Protein AF-A0ABD0NU47-F1 (afdb_monomer)

Foldseek 3Di:
DFFEEEEADDDPVCPVVDFDWDQDQVQQKIKTWQDQDPDVVDPDDDRDTDIDMDHGPGYHYNPDDD

Mean predicted aligned error: 8.7 Å

Organism: Cirrhinus mrigala (NCBI:txid683832)

Nearest PDB structures (foldseek):
  6g6z-assembly1_A  TM=7.225E-01  e=1.792E-03  Homo sapiens
  5gsz-assembly1_A  TM=6.233E-01  e=2.783E-02  Mus musculus
  7z2c-assembly1_K  TM=6.034E-01  e=6.212E-02  Plasmodium falciparum
  7z2a-assembly1_K  TM=6.044E-01  e=7.593E-02  Plasmodium berghei

InterPro domains:
  IPR001752 Kinesin motor domain [PS50067] (1-66)
  IPR027640 Kinesin-like protein [PTHR21608] (1-66)

Structure (mmCIF, N/CA/C/O backbone):
data_AF-A0ABD0NU47-F1
#
_entry.id   AF-A0ABD0NU47-F1
#
loop_
_atom_site.group_PDB
_atom_site.id
_atom_site.type_symbol
_atom_site.label_atom_id
_atom_site.label_alt_id
_atom_site.label_comp_id
_atom_site.label_asym_id
_atom_site.label_entity_id
_atom_site.label_seq_id
_atom_site.pdbx_PDB_ins_code
_atom_site.Cartn_x
_atom_site.Cartn_y
_atom_site.Cartn_z
_atom_site.occupancy
_atom_site.B_iso_or_equiv
_atom_site.auth_seq_id
_atom_site.auth_comp_id
_atom_site.auth_asym_id
_atom_site.auth_atom_id
_atom_site.pdbx_PDB_model_num
ATOM 1 N N . VAL A 1 1 ? -17.862 6.848 4.060 1.00 92.62 1 VAL A N 1
ATOM 2 C CA . VAL A 1 1 ? -16.701 7.233 3.218 1.00 92.62 1 VAL A CA 1
ATOM 3 C C . VAL A 1 1 ? -15.717 6.073 3.235 1.00 92.62 1 VAL A C 1
ATOM 5 O O . VAL A 1 1 ? -15.606 5.464 4.289 1.00 92.62 1 VAL A O 1
ATOM 8 N N . LYS A 1 2 ? -15.083 5.729 2.105 1.00 96.38 2 LYS A N 1
ATOM 9 C CA . LYS A 1 2 ? -14.012 4.717 2.034 1.00 96.38 2 LYS A CA 1
ATOM 10 C C . LYS A 1 2 ? -12.723 5.379 1.556 1.00 96.38 2 LYS A C 1
ATOM 12 O O . LYS A 1 2 ? -12.777 6.192 0.636 1.00 96.38 2 LYS A O 1
ATOM 17 N N . VAL A 1 3 ? -11.599 5.027 2.165 1.00 97.69 3 VAL A N 1
ATOM 18 C CA . VAL A 1 3 ? -10.266 5.543 1.848 1.00 97.69 3 VAL A CA 1
ATOM 19 C C . VAL A 1 3 ? -9.382 4.385 1.408 1.00 97.69 3 VAL A C 1
ATOM 21 O O . VAL A 1 3 ? -9.226 3.391 2.117 1.00 97.69 3 VAL A O 1
ATOM 24 N N . MET A 1 4 ? -8.797 4.514 0.222 1.00 97.50 4 MET A N 1
ATOM 25 C CA . MET A 1 4 ? -7.988 3.473 -0.404 1.00 97.50 4 MET A CA 1
ATOM 26 C C . MET A 1 4 ? -6.605 4.027 -0.732 1.00 97.50 4 MET A C 1
ATOM 28 O O . MET A 1 4 ? -6.467 5.203 -1.070 1.00 97.50 4 MET A O 1
ATOM 32 N N . LEU A 1 5 ? -5.591 3.170 -0.654 1.00 96.31 5 LEU A N 1
ATOM 33 C CA . LEU A 1 5 ? -4.215 3.498 -1.009 1.00 96.31 5 LEU A CA 1
ATOM 34 C C . LEU A 1 5 ? -3.811 2.759 -2.287 1.00 96.31 5 LEU A C 1
ATOM 36 O O . LEU A 1 5 ? -3.962 1.543 -2.356 1.00 96.31 5 LEU A O 1
ATOM 40 N N . ARG A 1 6 ? -3.222 3.460 -3.260 1.00 95.38 6 ARG A N 1
ATOM 41 C CA . ARG A 1 6 ? -2.516 2.843 -4.392 1.00 95.38 6 ARG A CA 1
ATOM 42 C C . ARG A 1 6 ? -1.069 3.307 -4.402 1.00 95.38 6 ARG A C 1
ATOM 44 O O . ARG A 1 6 ? -0.805 4.505 -4.397 1.00 95.38 6 ARG A O 1
ATOM 51 N N . VAL A 1 7 ? -0.154 2.351 -4.421 1.00 92.00 7 VAL A N 1
ATOM 52 C CA . VAL A 1 7 ? 1.280 2.589 -4.544 1.00 92.00 7 VAL A CA 1
ATOM 53 C C . VAL A 1 7 ? 1.699 2.285 -5.975 1.00 92.00 7 VAL A C 1
ATOM 55 O O . VAL A 1 7 ? 1.500 1.174 -6.459 1.00 92.00 7 VAL A O 1
ATOM 58 N N . CYS A 1 8 ? 2.261 3.282 -6.653 1.00 89.12 8 CYS A N 1
ATOM 59 C CA . CYS A 1 8 ? 2.758 3.149 -8.020 1.00 89.12 8 CYS A CA 1
ATOM 60 C C . CYS A 1 8 ? 4.227 2.703 -8.034 1.00 89.12 8 CYS A C 1
ATOM 62 O O . CYS A 1 8 ? 4.974 2.973 -7.090 1.00 89.12 8 CYS A O 1
ATOM 64 N N . SER A 1 9 ? 4.654 2.068 -9.128 1.00 83.12 9 SER A N 1
ATOM 65 C CA . SER A 1 9 ? 6.073 1.808 -9.389 1.00 83.12 9 SER A CA 1
ATOM 66 C C . SER A 1 9 ? 6.866 3.114 -9.421 1.00 83.12 9 SER A C 1
ATOM 68 O O . SER A 1 9 ? 6.415 4.107 -9.995 1.00 83.12 9 SER A O 1
ATOM 70 N N . VAL A 1 10 ? 8.061 3.103 -8.830 1.00 74.94 10 VAL A N 1
ATOM 71 C CA . VAL A 1 10 ? 8.975 4.249 -8.879 1.00 74.94 10 VAL A CA 1
ATOM 72 C C . VAL A 1 10 ? 9.576 4.338 -10.288 1.00 74.94 10 VAL A C 1
ATOM 74 O O . VAL A 1 10 ? 10.125 3.341 -10.767 1.00 74.94 10 VAL A O 1
ATOM 77 N N . PRO A 1 11 ? 9.497 5.494 -10.974 1.00 67.50 11 PRO A N 1
ATOM 78 C CA . PRO A 1 11 ? 10.214 5.701 -12.225 1.00 67.50 11 PRO A CA 1
ATOM 79 C C . PRO A 1 11 ? 11.722 5.565 -11.994 1.00 67.50 11 PRO A C 1
ATOM 81 O O . PRO A 1 11 ? 12.255 6.109 -11.029 1.00 67.50 11 PRO A O 1
ATOM 84 N N . VAL A 1 12 ? 12.428 4.886 -12.899 1.00 63.75 12 VAL A N 1
ATOM 85 C CA . VAL A 1 12 ? 13.882 4.626 -12.799 1.00 63.75 12 VAL A CA 1
ATOM 86 C C . VAL A 1 12 ? 14.703 5.917 -12.609 1.00 63.75 12 VAL A C 1
ATOM 88 O O . VAL A 1 12 ? 15.769 5.904 -12.004 1.00 63.75 12 VAL A O 1
ATOM 91 N N . SER A 1 13 ? 14.186 7.052 -13.074 1.00 66.88 13 SER A N 1
ATOM 92 C CA . SER A 1 13 ? 14.782 8.383 -12.942 1.00 66.88 13 SER A CA 1
ATOM 93 C C . SER A 1 13 ? 14.714 9.001 -11.535 1.00 66.88 13 SER A C 1
ATOM 95 O O . SER A 1 13 ? 15.415 9.981 -11.298 1.00 66.88 13 SER A O 1
ATOM 97 N N . ASP A 1 14 ? 13.923 8.455 -10.602 1.00 62.19 14 ASP A N 1
ATOM 98 C CA . ASP A 1 14 ? 13.663 9.059 -9.277 1.00 62.19 14 ASP A CA 1
ATOM 99 C C . ASP A 1 14 ? 14.155 8.198 -8.096 1.00 62.19 14 ASP A C 1
ATOM 101 O O . ASP A 1 14 ? 13.736 8.346 -6.947 1.00 62.19 14 ASP A O 1
ATOM 105 N N . LEU A 1 15 ? 15.098 7.289 -8.366 1.00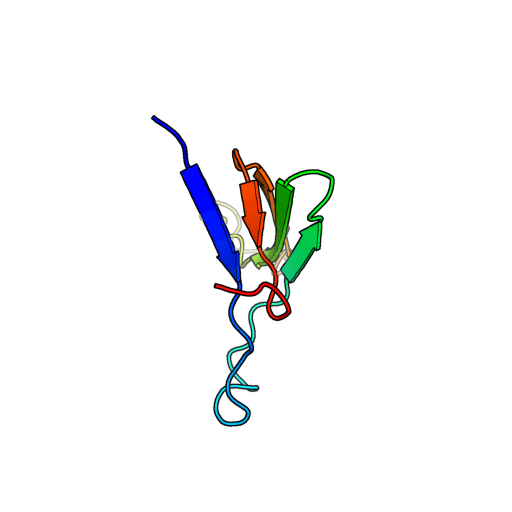 59.84 15 LEU A N 1
ATOM 106 C CA . LEU A 1 15 ? 15.656 6.378 -7.361 1.00 59.84 15 LEU A CA 1
ATOM 107 C C . LEU A 1 15 ? 16.311 7.112 -6.173 1.00 59.84 15 LEU A C 1
ATOM 109 O O . LEU A 1 15 ? 16.350 6.562 -5.071 1.00 59.84 15 LEU A O 1
ATOM 113 N N . SER A 1 16 ? 16.773 8.356 -6.360 1.00 58.69 16 SER A N 1
ATOM 114 C CA . SER A 1 16 ? 17.445 9.154 -5.320 1.00 58.69 16 SER A CA 1
ATOM 115 C C . SER A 1 16 ? 16.499 9.770 -4.280 1.00 58.69 16 SER A C 1
ATOM 117 O O . SER A 1 16 ? 16.967 10.167 -3.213 1.00 58.69 16 SER A O 1
ATOM 119 N N . ARG A 1 17 ? 15.183 9.824 -4.543 1.00 56.69 17 ARG A N 1
ATOM 120 C CA . ARG A 1 17 ? 14.164 10.373 -3.621 1.00 56.69 17 ARG A CA 1
ATOM 121 C C . ARG A 1 17 ? 13.284 9.308 -2.970 1.00 56.69 17 ARG A C 1
ATOM 123 O O . ARG A 1 17 ? 12.271 9.634 -2.351 1.00 56.69 1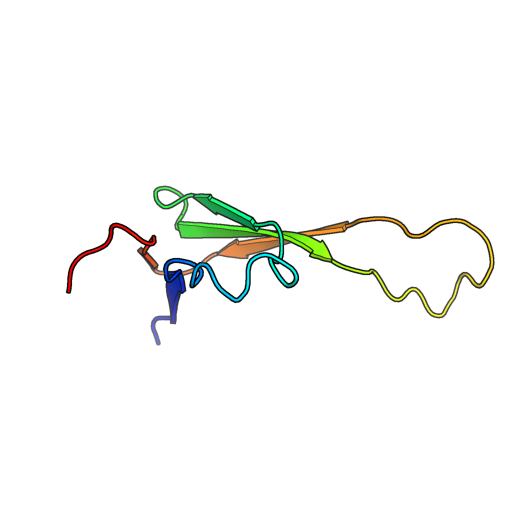7 ARG A O 1
ATOM 130 N N . SER A 1 18 ? 13.657 8.039 -3.103 1.00 61.50 18 SER A N 1
ATOM 131 C CA . SER A 1 18 ? 12.843 6.914 -2.648 1.00 61.50 18 SER A CA 1
ATOM 132 C C . SER A 1 18 ? 12.645 6.952 -1.128 1.00 61.50 18 SER A C 1
ATOM 134 O O . SER A 1 18 ? 13.552 6.635 -0.359 1.00 61.50 18 SER A O 1
ATOM 136 N N . TYR A 1 19 ? 11.440 7.309 -0.679 1.00 67.44 19 TYR A N 1
ATOM 137 C CA . TYR A 1 19 ? 11.019 7.030 0.690 1.00 67.44 19 TYR A CA 1
ATOM 138 C C . TYR A 1 19 ? 10.951 5.516 0.868 1.00 67.44 19 TYR A C 1
ATOM 140 O O . TYR A 1 19 ? 10.234 4.830 0.141 1.00 67.44 19 TYR A O 1
ATOM 148 N N . SER A 1 20 ? 11.684 4.982 1.840 1.00 83.62 20 SER A N 1
ATOM 149 C CA . SER A 1 20 ? 11.602 3.563 2.170 1.00 83.62 20 SER A CA 1
ATOM 150 C C . SER A 1 20 ? 10.241 3.272 2.799 1.00 83.62 20 SER A C 1
ATOM 152 O O . SER A 1 20 ? 9.897 3.852 3.826 1.00 83.62 20 SER A O 1
ATOM 154 N N . TYR A 1 21 ? 9.461 2.365 2.218 1.00 89.12 21 TYR A N 1
ATOM 155 C CA . TYR A 1 21 ? 8.190 1.926 2.789 1.00 89.12 21 TYR A CA 1
ATOM 156 C C . TYR A 1 21 ? 8.040 0.405 2.713 1.00 89.12 21 TYR A C 1
ATOM 158 O O . TYR A 1 21 ? 8.690 -0.269 1.917 1.00 89.12 21 TYR A O 1
ATOM 166 N N . LYS A 1 22 ? 7.164 -0.138 3.557 1.00 92.25 22 LYS A N 1
ATOM 167 C CA . LYS A 1 22 ? 6.689 -1.523 3.498 1.00 92.25 22 LYS A CA 1
ATOM 168 C C . LYS A 1 22 ? 5.185 -1.509 3.281 1.00 92.25 22 LYS A C 1
ATOM 170 O O . LYS A 1 22 ? 4.478 -0.809 4.001 1.00 92.25 22 LYS A O 1
ATOM 175 N N . LEU A 1 23 ? 4.704 -2.273 2.308 1.00 93.75 23 LEU A N 1
ATOM 176 C CA . LEU A 1 23 ? 3.282 -2.415 2.012 1.00 93.75 23 LEU A CA 1
ATOM 177 C C . LEU A 1 23 ? 2.812 -3.807 2.450 1.00 93.75 23 LEU A C 1
ATOM 179 O O . LEU A 1 23 ? 3.393 -4.806 2.036 1.00 93.75 23 LEU A O 1
ATOM 183 N N . ASP A 1 24 ? 1.762 -3.874 3.265 1.00 95.00 24 ASP A N 1
ATOM 184 C CA . ASP A 1 24 ? 1.077 -5.114 3.637 1.00 95.00 24 ASP A CA 1
ATOM 185 C C . ASP A 1 24 ? -0.345 -5.068 3.068 1.00 95.00 24 ASP A C 1
ATOM 187 O O . ASP A 1 24 ? -1.241 -4.429 3.624 1.00 95.00 24 ASP A O 1
ATOM 191 N N . LEU A 1 25 ? -0.547 -5.723 1.924 1.00 94.69 25 LEU 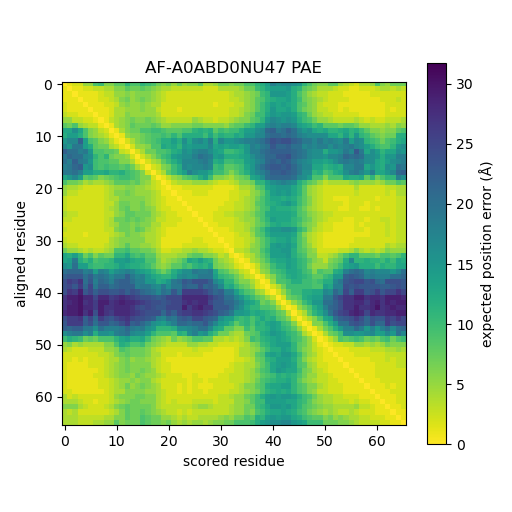A N 1
ATOM 192 C CA . LEU A 1 25 ? -1.835 -5.744 1.225 1.00 94.69 25 LEU A CA 1
ATOM 193 C C . LEU A 1 25 ? -2.906 -6.522 1.997 1.00 94.69 25 LEU A C 1
ATOM 195 O O . LEU A 1 25 ? -4.077 -6.148 1.954 1.00 94.69 25 LEU A O 1
ATOM 199 N N . GLN A 1 26 ? -2.513 -7.562 2.739 1.00 95.06 26 GLN A N 1
ATOM 200 C CA . GLN A 1 26 ? -3.449 -8.365 3.528 1.00 95.06 26 GLN A CA 1
ATOM 201 C C . GLN A 1 26 ? -4.000 -7.555 4.698 1.00 95.06 26 GLN A C 1
ATOM 203 O O . GLN A 1 26 ? -5.205 -7.544 4.945 1.00 95.06 26 GLN A O 1
ATOM 208 N N . LYS A 1 27 ? -3.120 -6.824 5.388 1.00 96.56 27 LYS A N 1
ATOM 209 C CA . LYS A 1 27 ? -3.505 -5.937 6.488 1.00 96.56 27 LYS A CA 1
ATOM 210 C C . LYS A 1 27 ? -3.984 -4.565 6.028 1.00 96.56 27 LYS A C 1
ATOM 212 O O . LYS A 1 27 ? -4.428 -3.785 6.868 1.00 96.56 27 LYS A O 1
ATOM 217 N N . LYS A 1 28 ? -3.897 -4.273 4.726 1.00 97.44 28 LYS A N 1
ATOM 218 C CA . LYS A 1 28 ? -4.242 -2.982 4.112 1.00 97.44 28 LYS A CA 1
ATOM 219 C C . LYS A 1 28 ? -3.470 -1.831 4.758 1.00 97.44 28 LYS A C 1
ATOM 221 O O . LYS A 1 28 ? -4.030 -0.783 5.079 1.00 97.44 28 LYS A O 1
ATOM 226 N N . GLN A 1 29 ? -2.182 -2.063 4.991 1.00 97.06 29 GLN A N 1
ATOM 227 C CA . GLN A 1 29 ? -1.301 -1.165 5.723 1.00 97.06 29 GLN A CA 1
ATOM 228 C C . GLN A 1 29 ? -0.105 -0.727 4.885 1.00 97.06 29 GLN A C 1
ATOM 230 O O . GLN A 1 29 ? 0.419 -1.487 4.071 1.00 97.06 29 GLN A O 1
ATOM 235 N N . ILE A 1 30 ? 0.364 0.490 5.141 1.00 95.69 30 ILE A N 1
ATOM 236 C CA . ILE A 1 30 ? 1.673 0.965 4.690 1.00 95.69 30 ILE A CA 1
ATOM 237 C C . ILE A 1 30 ? 2.466 1.463 5.890 1.00 95.69 30 ILE A C 1
ATOM 239 O O . ILE A 1 30 ? 1.965 2.244 6.698 1.00 95.69 30 ILE A O 1
ATOM 243 N N . THR A 1 31 ? 3.715 1.028 5.993 1.00 94.50 31 THR A N 1
ATOM 244 C CA . THR A 1 31 ? 4.683 1.541 6.958 1.00 94.50 31 THR A CA 1
ATOM 245 C C . THR A 1 31 ? 5.709 2.376 6.217 1.00 94.50 31 THR A C 1
ATOM 247 O O . THR A 1 31 ? 6.503 1.838 5.451 1.00 94.50 31 THR A O 1
ATOM 250 N N . VAL A 1 32 ? 5.714 3.681 6.459 1.00 90.69 32 VAL A N 1
ATOM 251 C CA . VAL A 1 32 ? 6.752 4.588 5.963 1.00 90.69 32 VAL A CA 1
ATOM 252 C C . VAL A 1 32 ? 7.915 4.552 6.948 1.00 90.69 32 VAL A C 1
ATOM 254 O O . VAL A 1 32 ? 7.725 4.771 8.145 1.00 90.69 32 VAL A O 1
ATOM 257 N N . LEU A 1 33 ? 9.103 4.225 6.454 1.00 86.88 33 LEU A N 1
ATOM 258 C CA . LEU A 1 33 ? 10.350 4.171 7.209 1.00 86.88 33 LEU A CA 1
ATOM 259 C C . LEU A 1 33 ? 11.106 5.493 7.061 1.00 86.88 33 LEU A C 1
ATOM 261 O O . LEU A 1 33 ? 10.867 6.271 6.140 1.00 86.88 33 LEU A O 1
ATOM 265 N N . ASN A 1 34 ? 12.059 5.715 7.959 1.00 79.19 34 ASN A N 1
ATOM 266 C CA . ASN A 1 34 ? 12.967 6.857 7.933 1.00 79.19 34 ASN A CA 1
ATOM 267 C C . ASN A 1 34 ? 12.279 8.218 7.891 1.00 79.19 34 ASN A C 1
ATOM 269 O O . ASN A 1 34 ? 12.786 9.162 7.289 1.00 79.19 34 ASN A O 1
ATOM 273 N N . VAL A 1 35 ? 11.141 8.330 8.573 1.00 70.94 35 VAL A N 1
ATOM 274 C CA . VAL A 1 35 ? 10.460 9.608 8.731 1.00 70.94 35 VAL A CA 1
ATOM 275 C C . VAL A 1 35 ? 11.325 10.471 9.655 1.00 70.94 35 VAL A C 1
ATOM 277 O O . VAL A 1 35 ? 11.535 10.070 10.807 1.00 70.94 35 VAL A O 1
ATOM 280 N N . PRO A 1 36 ? 11.843 11.628 9.194 1.00 65.56 36 PRO A N 1
ATOM 281 C CA . PRO A 1 36 ? 12.587 12.531 10.057 1.00 65.56 36 PRO A CA 1
ATOM 282 C C . PRO A 1 36 ? 11.646 13.014 11.155 1.00 65.56 36 PRO A C 1
ATOM 284 O O . PRO A 1 36 ? 10.672 13.720 10.893 1.00 65.56 36 PRO A O 1
ATOM 287 N N . THR A 1 37 ? 11.895 12.612 12.397 1.00 61.94 37 THR A N 1
ATOM 288 C CA . THR A 1 37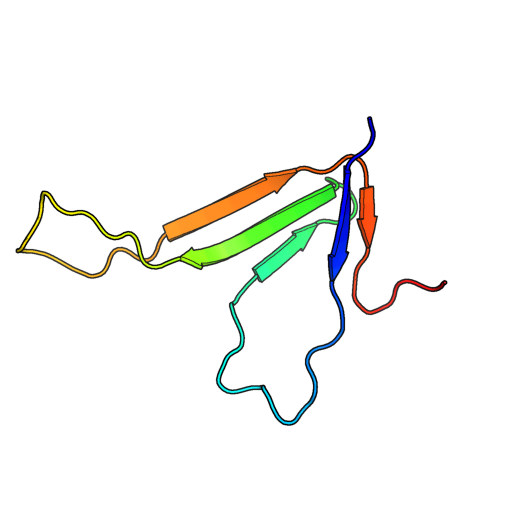 ? 11.155 13.166 13.526 1.00 61.94 37 THR A CA 1
ATOM 289 C C . THR A 1 37 ? 11.759 14.516 13.855 1.00 61.94 37 THR A C 1
ATOM 291 O O . THR A 1 37 ? 12.827 14.586 14.463 1.00 61.94 37 THR A O 1
ATOM 294 N N . PHE A 1 38 ? 11.092 15.596 13.453 1.00 57.94 38 PHE A N 1
ATOM 295 C CA . PHE A 1 38 ? 11.429 16.913 13.974 1.00 57.94 38 PHE A CA 1
ATOM 296 C C . PHE A 1 38 ? 11.001 16.952 15.442 1.00 57.94 38 PHE A C 1
ATOM 298 O O . PHE A 1 38 ? 9.809 16.996 15.742 1.00 57.94 38 PHE A O 1
ATOM 305 N N . ASN A 1 39 ? 11.967 16.861 16.355 1.00 56.28 39 ASN A N 1
ATOM 306 C CA . ASN A 1 39 ? 11.716 16.985 17.783 1.00 56.28 39 ASN A CA 1
ATOM 307 C C . ASN A 1 39 ? 12.195 18.375 18.241 1.00 56.28 39 ASN A C 1
ATOM 309 O O . ASN A 1 39 ? 13.381 18.533 18.537 1.00 56.28 39 ASN A O 1
ATOM 313 N N . PRO A 1 40 ? 11.319 19.399 18.282 1.00 57.50 40 PRO A N 1
ATOM 314 C CA . PRO A 1 40 ? 11.721 20.774 18.598 1.00 57.50 40 PRO A CA 1
ATOM 315 C C . PRO A 1 40 ? 12.308 20.939 20.009 1.00 57.50 40 PRO A C 1
ATOM 317 O O . PRO A 1 40 ? 12.934 21.953 20.296 1.00 57.50 40 PRO A O 1
ATOM 320 N N . GLN A 1 41 ? 12.137 19.946 20.889 1.00 56.34 41 GLN A N 1
ATOM 321 C CA . GLN A 1 41 ? 12.555 20.010 22.289 1.00 56.34 41 GLN A CA 1
ATOM 322 C C . GLN A 1 41 ? 13.976 19.472 22.553 1.00 56.34 41 GLN A C 1
ATOM 324 O O . GLN A 1 41 ? 14.493 19.639 23.655 1.00 56.34 41 GLN A O 1
ATOM 329 N N . ARG A 1 42 ? 14.642 18.833 21.578 1.00 51.19 42 ARG A N 1
ATOM 330 C CA . ARG A 1 42 ? 15.949 18.186 21.798 1.00 51.19 42 ARG A CA 1
ATOM 331 C C . ARG A 1 42 ? 16.977 18.635 20.758 1.00 51.19 42 ARG A C 1
ATOM 333 O O . ARG A 1 42 ? 17.243 17.946 19.783 1.00 51.19 42 ARG A O 1
ATOM 340 N N . GLN A 1 43 ? 17.596 19.792 20.994 1.00 53.88 43 GLN A N 1
ATOM 341 C CA . GLN A 1 43 ? 18.724 20.305 20.193 1.00 53.88 43 GLN A CA 1
ATOM 342 C C . GLN A 1 43 ? 20.049 19.552 20.442 1.00 53.88 43 GLN A C 1
ATOM 344 O O . GLN A 1 43 ? 21.117 19.994 20.033 1.00 53.88 43 GLN A O 1
ATOM 349 N N . THR A 1 44 ? 20.020 18.406 21.118 1.00 49.03 44 THR A N 1
ATOM 350 C CA . THR A 1 44 ? 21.204 17.586 21.384 1.00 49.03 44 THR A CA 1
ATOM 351 C C . THR A 1 44 ? 20.776 16.121 21.428 1.00 49.03 44 THR A C 1
ATOM 353 O O . THR A 1 44 ? 19.851 15.773 22.160 1.00 49.03 44 THR A O 1
ATOM 356 N N . ALA A 1 45 ? 21.472 15.282 20.656 1.00 49.06 45 ALA A N 1
ATO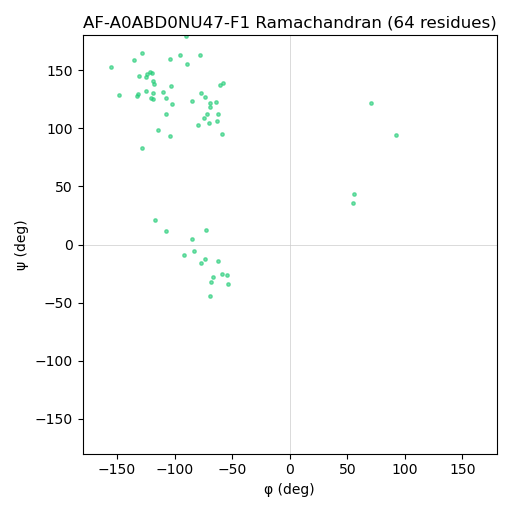M 357 C CA . ALA A 1 45 ? 21.300 13.833 20.476 1.00 49.06 45 ALA A CA 1
ATOM 358 C C . ALA A 1 45 ? 20.388 13.377 19.316 1.00 49.06 45 ALA A C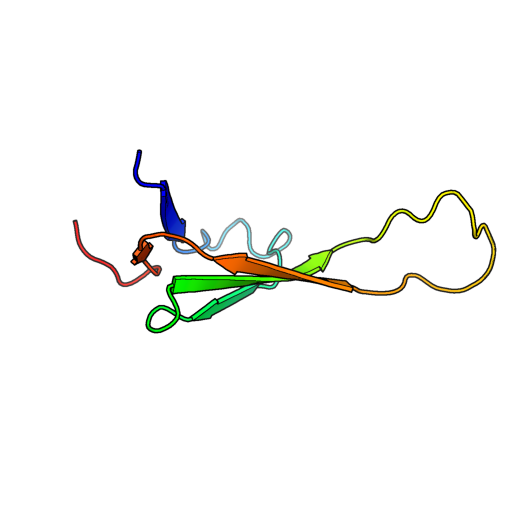 1
ATOM 360 O O . ALA A 1 45 ? 19.193 13.172 19.490 1.00 49.06 45 ALA A O 1
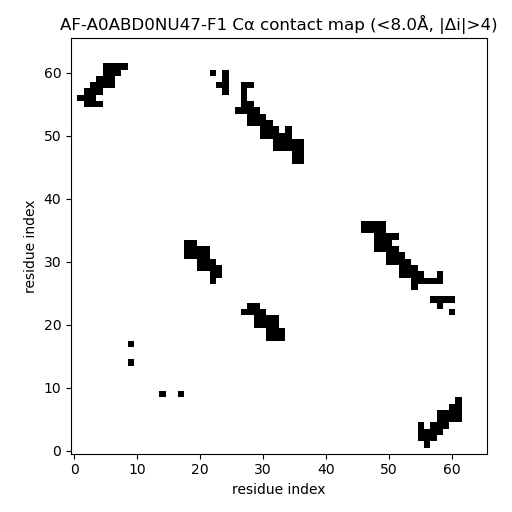ATOM 361 N N . GLY A 1 46 ? 21.041 13.110 18.175 1.00 52.88 46 GLY A N 1
ATOM 362 C CA . GLY A 1 46 ? 20.735 12.017 17.244 1.00 52.88 46 GLY A CA 1
ATOM 363 C C . GLY A 1 46 ? 19.447 12.125 16.429 1.00 52.88 46 GLY A C 1
ATOM 364 O O . GLY A 1 46 ? 18.348 12.127 16.969 1.00 52.88 46 GLY A O 1
ATOM 365 N N . THR A 1 47 ? 19.575 12.097 15.101 1.00 53.88 47 THR A N 1
ATOM 366 C CA . THR A 1 47 ? 18.452 11.857 14.187 1.00 53.88 47 THR A CA 1
ATOM 367 C C . THR A 1 47 ? 17.826 10.497 14.508 1.00 53.88 47 THR A C 1
ATOM 369 O O . THR A 1 47 ? 18.308 9.461 14.052 1.00 53.88 47 THR A O 1
ATOM 372 N N . THR A 1 48 ? 16.770 10.463 15.322 1.00 58.41 48 THR A N 1
ATOM 373 C CA . THR A 1 48 ? 16.015 9.232 15.561 1.00 58.41 48 THR A CA 1
ATOM 374 C C . THR A 1 48 ? 15.173 8.945 14.330 1.00 58.41 48 THR A C 1
ATOM 376 O O . THR A 1 48 ? 14.215 9.648 14.020 1.00 58.41 48 THR A O 1
ATOM 379 N N . VAL A 1 49 ? 15.569 7.918 13.592 1.00 65.44 49 VAL A N 1
ATOM 380 C CA . VAL A 1 49 ? 14.852 7.417 12.427 1.00 65.44 49 VAL A CA 1
ATOM 381 C C . VAL A 1 49 ? 13.585 6.719 12.929 1.00 65.44 49 VAL A C 1
ATOM 383 O O . VAL A 1 49 ? 13.673 5.696 13.604 1.00 65.44 49 VAL A O 1
ATOM 386 N N . SER A 1 50 ? 12.408 7.283 12.650 1.00 81.06 50 SER A N 1
ATOM 387 C CA . SER A 1 50 ? 11.124 6.698 13.058 1.00 81.06 50 SER A CA 1
ATOM 388 C C . SER A 1 50 ? 10.407 6.033 11.885 1.00 81.06 50 SER A C 1
ATOM 390 O O . SER A 1 50 ? 10.671 6.332 10.717 1.00 81.06 50 SER A O 1
ATOM 392 N N . SER A 1 51 ? 9.478 5.133 12.205 1.00 87.19 51 SER A N 1
ATOM 393 C CA . SER A 1 51 ? 8.552 4.544 11.242 1.00 87.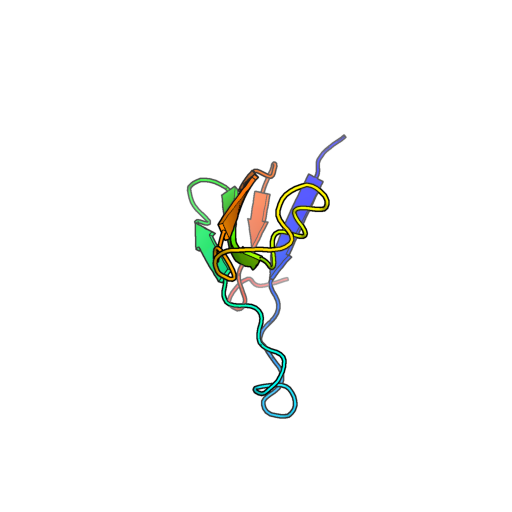19 51 SER A CA 1
ATOM 394 C C . SER A 1 51 ? 7.111 4.862 11.624 1.00 87.19 51 SER A C 1
ATOM 396 O O . SER A 1 51 ? 6.781 4.991 12.805 1.00 87.19 51 SER A O 1
ATOM 398 N N . LYS A 1 52 ? 6.242 5.012 10.625 1.00 90.69 52 LYS A N 1
ATOM 399 C CA . LYS A 1 52 ? 4.818 5.287 10.832 1.00 90.69 52 LYS A CA 1
ATOM 400 C C . LYS A 1 52 ? 3.975 4.364 9.969 1.00 90.69 52 LYS A C 1
ATOM 402 O O . LYS A 1 52 ? 4.174 4.306 8.759 1.00 90.69 52 LYS A O 1
ATOM 407 N N . THR A 1 53 ? 3.026 3.683 10.603 1.00 94.50 53 THR A N 1
ATOM 408 C CA . THR A 1 53 ? 2.089 2.777 9.936 1.00 94.50 53 THR A CA 1
ATOM 409 C C . THR A 1 53 ? 0.722 3.431 9.783 1.00 94.50 53 THR A C 1
ATOM 411 O O . THR A 1 53 ? 0.220 4.051 10.721 1.00 94.50 53 THR A O 1
ATOM 414 N N . PHE A 1 54 ? 0.123 3.272 8.608 1.00 96.00 54 PHE A N 1
ATOM 415 C CA . PHE A 1 54 ? -1.223 3.725 8.270 1.00 96.00 54 PHE A CA 1
ATOM 416 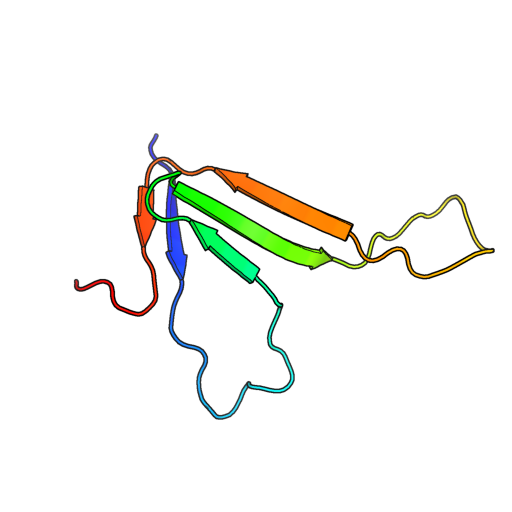C C . PHE A 1 54 ? -2.045 2.547 7.759 1.00 96.00 54 PHE A C 1
ATOM 418 O O . PHE A 1 54 ? -1.507 1.701 7.046 1.00 96.00 54 PHE A O 1
ATOM 425 N N . THR A 1 55 ? -3.337 2.527 8.081 1.00 97.94 55 THR A N 1
ATOM 426 C CA . THR A 1 55 ? -4.286 1.480 7.675 1.00 97.94 55 THR A CA 1
ATOM 427 C C . THR A 1 55 ? -5.397 2.091 6.828 1.00 97.94 55 THR A C 1
ATOM 429 O O . THR A 1 55 ? -5.875 3.181 7.138 1.00 97.94 55 THR A O 1
ATOM 432 N N . PHE A 1 56 ? -5.818 1.381 5.783 1.00 98.12 56 PHE A N 1
ATOM 433 C CA . PHE A 1 56 ? -6.818 1.825 4.810 1.00 98.12 56 PHE A CA 1
ATOM 434 C C . PHE A 1 56 ? -7.927 0.781 4.627 1.00 98.12 56 PHE A C 1
ATOM 436 O O . PHE A 1 56 ? -7.763 -0.388 4.978 1.00 98.12 56 PHE A O 1
ATOM 443 N N . ASP A 1 57 ? -9.049 1.174 4.016 1.00 98.19 57 ASP A N 1
ATOM 444 C CA . ASP A 1 57 ? -10.134 0.242 3.674 1.00 98.19 57 ASP A CA 1
ATOM 445 C C . ASP A 1 57 ? -9.707 -0.773 2.600 1.00 98.19 57 ASP A C 1
ATOM 447 O O . ASP A 1 57 ? -10.214 -1.902 2.559 1.00 98.19 57 ASP A O 1
ATOM 451 N N . ALA A 1 58 ? -8.754 -0.380 1.750 1.00 97.25 58 ALA A N 1
ATOM 452 C CA . ALA A 1 58 ? -8.058 -1.223 0.785 1.00 97.25 58 ALA A CA 1
ATOM 453 C C . ALA A 1 58 ? -6.682 -0.632 0.441 1.00 97.25 58 ALA A C 1
ATOM 455 O O . ALA A 1 58 ? -6.487 0.585 0.490 1.00 97.25 58 ALA A O 1
ATOM 456 N N . ALA A 1 59 ? -5.748 -1.498 0.054 1.00 96.75 59 ALA A N 1
ATOM 457 C CA . ALA A 1 59 ? -4.430 -1.116 -0.431 1.00 96.75 59 ALA A CA 1
ATOM 458 C C . ALA A 1 59 ? -4.124 -1.857 -1.739 1.00 96.75 59 ALA A C 1
ATOM 460 O O . ALA A 1 59 ? -4.504 -3.016 -1.891 1.00 96.75 59 ALA A O 1
ATOM 461 N N . PHE A 1 60 ? -3.423 -1.189 -2.651 1.00 96.12 60 PHE A N 1
ATOM 462 C CA . PHE A 1 60 ? -3.019 -1.704 -3.956 1.00 96.12 60 PHE A CA 1
ATOM 463 C C . PHE A 1 60 ? -1.535 -1.425 -4.171 1.00 96.12 60 PHE A C 1
ATOM 465 O O . PHE A 1 60 ? -1.079 -0.295 -3.981 1.00 96.12 60 PHE A O 1
ATOM 472 N N . GLY A 1 61 ? -0.786 -2.458 -4.543 1.00 93.31 61 GLY A N 1
ATOM 473 C CA . GLY A 1 61 ? 0.637 -2.359 -4.856 1.00 93.31 61 GLY A CA 1
ATOM 474 C C . GLY A 1 61 ? 0.912 -2.055 -6.333 1.00 93.31 61 GLY A C 1
ATOM 475 O O . GLY A 1 61 ? -0.034 -1.999 -7.126 1.00 93.31 61 GLY A O 1
ATOM 476 N N . PRO A 1 62 ? 2.199 -1.935 -6.703 1.00 90.75 62 PRO A N 1
ATOM 477 C CA . PRO A 1 62 ? 2.642 -1.674 -8.075 1.00 90.75 62 PRO A CA 1
ATOM 478 C C . PRO A 1 62 ? 2.094 -2.665 -9.110 1.00 90.75 62 PRO A C 1
ATOM 480 O O . PRO A 1 62 ? 1.761 -2.266 -10.221 1.00 90.75 62 PRO A O 1
ATOM 483 N N . ASP A 1 63 ? 1.919 -3.926 -8.710 1.00 90.31 63 ASP A N 1
ATOM 484 C CA . ASP A 1 63 ? 1.433 -5.012 -9.572 1.00 90.31 63 ASP A CA 1
ATOM 485 C C . ASP A 1 63 ? -0.103 -5.082 -9.671 1.00 90.31 63 ASP A C 1
ATOM 487 O O . ASP A 1 63 ? -0.657 -6.012 -10.256 1.00 90.31 63 ASP A O 1
ATOM 491 N N . SER A 1 64 ? -0.823 -4.125 -9.075 1.00 92.06 64 SER A N 1
ATOM 492 C CA . SER A 1 64 ? -2.290 -4.117 -9.110 1.00 92.06 64 SER A CA 1
ATOM 493 C C . SER A 1 64 ? -2.802 -3.622 -10.459 1.00 92.06 64 SER A C 1
ATOM 495 O O . SER A 1 64 ? -2.415 -2.547 -10.933 1.00 92.06 64 SER A O 1
ATOM 497 N N . THR A 1 65 ? -3.730 -4.376 -11.040 1.00 91.81 65 THR A N 1
ATOM 498 C CA . THR A 1 65 ? -4.381 -4.042 -12.309 1.00 91.81 65 THR A CA 1
ATOM 499 C C . THR A 1 65 ? -5.458 -2.970 -12.133 1.00 91.81 65 THR A C 1
ATOM 501 O O . THR A 1 65 ? -5.893 -2.684 -11.014 1.00 91.81 65 THR A O 1
ATOM 504 N N . GLN A 1 66 ? -5.848 -2.349 -13.250 1.00 91.12 66 GLN A N 1
ATOM 505 C CA . GLN A 1 66 ? -7.023 -1.475 -13.316 1.00 91.12 66 GLN A CA 1
ATOM 506 C C . GLN A 1 66 ? -8.318 -2.282 -13.190 1.00 91.12 66 GLN A C 1
ATOM 508 O O . GLN A 1 66 ? -8.321 -3.447 -13.650 1.00 91.12 66 GLN A O 1
#

Solvent-accessible surface area (backbone atoms only — not comparable to full-atom values): 4352 Å² total; per-residue (Å²): 140,86,52,73,46,77,45,75,72,78,59,87,90,50,68,92,73,63,74,52,65,48,78,38,63,92,75,12,30,39,33,41,40,68,42,81,64,85,56,94,87,52,99,69,80,75,92,57,72,37,71,51,75,48,76,41,82,36,46,39,55,61,87,56,78,136

pLDDT: mean 80.37, std 16.84, range [49.03, 98.19]

Radius of gyration: 15.04 Å; Cα contacts (8 Å, |Δi|>4): 91; chains: 1; bounding box: 38×29×36 Å

Sequence (66 aa):
VKVMLRVCSVPVSDLSRSYSYKLDLQKKQITVLNVPTFNPQRQTAGTTVSSKTFTFDAAFGPDSTQ

Secondary structure (DSSP, 8-state):
---EEEPPPPPGGGGGG---EEEETTTTEEEEEEEE---TT-SSS---EEEEEEE-SEEE-TT---